Protein AF-S2Y5M6-F1 (afdb_monomer_lite)

Secondary structure (DSSP, 8-state):
--EEEEEE-GGG-EEEEEE-S--EEEEETTEEEEE-TTS-EEEEPPTTSEEEEEE-

Structure (mmCIF, N/CA/C/O backbone):
data_AF-S2Y5M6-F1
#
_entry.id   AF-S2Y5M6-F1
#
loop_
_atom_site.group_PDB
_atom_site.id
_atom_site.type_symbol
_atom_site.label_atom_id
_atom_site.label_alt_id
_atom_site.label_comp_id
_atom_site.label_asym_id
_atom_site.label_entity_id
_atom_site.label_seq_id
_atom_site.pdbx_PDB_ins_code
_atom_site.Cartn_x
_atom_site.Cartn_y
_atom_site.Cartn_z
_atom_site.occupancy
_atom_site.B_iso_or_equiv
_atom_site.auth_seq_id
_atom_site.auth_comp_id
_atom_site.auth_asym_id
_atom_site.auth_atom_id
_atom_site.pdbx_PDB_model_num
ATOM 1 N N . MET A 1 1 ? -3.920 -5.464 9.805 1.00 94.38 1 MET A N 1
ATOM 2 C CA . MET A 1 1 ? -3.354 -6.333 8.744 1.00 94.38 1 MET A CA 1
ATOM 3 C C . MET A 1 1 ? -1.959 -5.847 8.378 1.00 94.38 1 MET A C 1
ATOM 5 O O . MET A 1 1 ? -1.683 -4.667 8.568 1.00 94.38 1 MET A O 1
ATOM 9 N N . ASN A 1 2 ? -1.090 -6.727 7.877 1.00 95.06 2 ASN A N 1
ATOM 10 C CA . ASN A 1 2 ? 0.263 -6.364 7.449 1.00 95.06 2 ASN A CA 1
ATOM 11 C C . ASN A 1 2 ? 0.373 -6.467 5.929 1.00 95.06 2 ASN A C 1
ATOM 13 O O . ASN A 1 2 ? -0.188 -7.376 5.316 1.00 95.06 2 ASN A O 1
ATOM 17 N N . TYR A 1 3 ? 1.069 -5.512 5.323 1.00 96.00 3 TYR A N 1
ATOM 18 C CA . TYR A 1 3 ? 1.196 -5.404 3.879 1.00 96.00 3 TYR A CA 1
ATOM 19 C C . TYR A 1 3 ? 2.641 -5.202 3.475 1.00 96.00 3 TYR A C 1
ATOM 21 O O . TYR A 1 3 ? 3.352 -4.392 4.056 1.00 96.00 3 TYR A O 1
ATOM 29 N N . LYS A 1 4 ? 3.054 -5.901 2.423 1.00 96.00 4 LYS A N 1
ATOM 30 C CA . LYS A 1 4 ? 4.268 -5.584 1.688 1.00 96.00 4 LYS A CA 1
ATOM 31 C C . LYS A 1 4 ? 3.873 -4.764 0.473 1.00 96.00 4 LYS A C 1
ATOM 33 O O . LYS A 1 4 ? 3.109 -5.238 -0.372 1.00 96.00 4 LYS A O 1
ATOM 38 N N . VAL A 1 5 ? 4.377 -3.540 0.406 1.00 94.50 5 VAL A N 1
ATOM 39 C CA . VAL A 1 5 ? 4.109 -2.594 -0.672 1.00 94.50 5 VAL A CA 1
ATOM 40 C C . VAL A 1 5 ? 5.362 -2.463 -1.521 1.00 94.50 5 VAL A C 1
ATOM 42 O O . VAL A 1 5 ? 6.427 -2.142 -1.004 1.00 94.50 5 VAL A O 1
ATOM 45 N N . ALA A 1 6 ? 5.252 -2.719 -2.820 1.00 93.38 6 ALA A N 1
ATOM 46 C CA . ALA 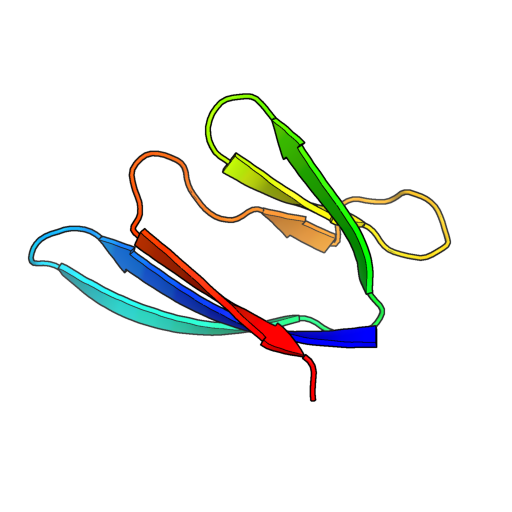A 1 6 ? 6.301 -2.414 -3.783 1.00 93.38 6 ALA A CA 1
ATOM 47 C C . ALA A 1 6 ? 5.863 -1.237 -4.650 1.00 93.38 6 ALA A C 1
ATOM 49 O O . ALA A 1 6 ? 4.763 -1.250 -5.196 1.00 93.38 6 ALA A O 1
ATOM 50 N N . VAL A 1 7 ? 6.727 -0.238 -4.778 1.00 92.12 7 VAL A N 1
ATOM 51 C CA . VAL A 1 7 ? 6.492 0.976 -5.552 1.00 92.12 7 VAL A CA 1
ATOM 52 C C . VAL A 1 7 ? 7.579 1.091 -6.607 1.00 92.12 7 VAL A C 1
ATOM 54 O O . VAL A 1 7 ? 8.765 1.086 -6.276 1.00 92.12 7 VAL A O 1
ATOM 57 N N . SER A 1 8 ? 7.186 1.189 -7.874 1.00 89.81 8 SER A N 1
ATOM 58 C CA . SER A 1 8 ? 8.113 1.415 -8.981 1.00 89.81 8 SER A CA 1
ATOM 59 C C . SER A 1 8 ? 7.908 2.788 -9.611 1.00 89.81 8 SER A C 1
ATOM 61 O O . SER A 1 8 ? 6.782 3.164 -9.949 1.00 89.81 8 SER A O 1
ATOM 63 N N . TYR A 1 9 ? 9.018 3.511 -9.777 1.00 82.06 9 TYR A N 1
ATOM 64 C CA . TYR A 1 9 ? 9.075 4.857 -10.346 1.00 82.06 9 TYR A CA 1
ATOM 65 C C . TYR A 1 9 ? 9.847 4.812 -11.664 1.00 82.06 9 TYR A C 1
ATOM 67 O O . TYR A 1 9 ? 11.070 4.921 -11.676 1.00 82.06 9 TYR A O 1
ATOM 75 N N . GLY A 1 10 ? 9.151 4.611 -12.784 1.00 74.19 10 GLY A N 1
ATOM 76 C CA . GLY A 1 10 ? 9.772 4.635 -14.113 1.00 74.19 10 GLY A CA 1
ATOM 77 C C . GLY A 1 10 ? 11.101 3.861 -14.191 1.00 74.19 10 GLY A C 1
ATOM 78 O O . GLY A 1 10 ? 11.162 2.675 -13.876 1.00 74.19 10 GLY A O 1
ATOM 79 N N . THR A 1 11 ? 12.177 4.540 -14.598 1.00 72.25 11 THR A N 1
ATOM 80 C CA . THR A 1 11 ? 13.529 3.963 -14.730 1.00 72.25 11 THR A CA 1
ATOM 81 C C . THR A 1 11 ? 14.330 3.897 -13.425 1.00 72.25 11 THR A C 1
ATOM 83 O O . THR A 1 11 ? 15.418 3.329 -13.425 1.00 72.25 11 THR A O 1
ATOM 86 N N . GLU A 1 12 ? 13.838 4.471 -12.324 1.00 69.56 12 GLU A N 1
ATOM 87 C CA . GLU A 1 12 ? 14.580 4.606 -11.058 1.00 69.56 12 GLU A CA 1
ATOM 88 C C . GLU A 1 12 ? 14.565 3.325 -10.203 1.00 69.56 12 GLU A C 1
ATOM 90 O O . GLU A 1 12 ? 15.298 3.217 -9.221 1.00 69.56 12 GLU A O 1
ATOM 95 N N . GLY A 1 13 ? 13.784 2.318 -10.607 1.00 78.00 13 GLY A N 1
ATOM 96 C CA . GLY A 1 13 ? 13.746 0.999 -9.978 1.00 78.00 13 GLY A CA 1
ATOM 97 C C . GLY A 1 13 ? 12.479 0.747 -9.160 1.00 78.00 13 GLY A C 1
ATOM 98 O O . GLY A 1 13 ? 11.452 1.405 -9.332 1.00 78.00 13 GLY A O 1
ATOM 99 N N . THR A 1 14 ? 12.527 -0.284 -8.315 1.00 87.06 14 THR A N 1
ATOM 100 C CA . THR A 1 14 ? 11.425 -0.685 -7.426 1.00 87.06 14 THR A CA 1
ATOM 101 C C . THR A 1 14 ? 11.895 -0.615 -5.979 1.00 87.06 14 THR A C 1
ATOM 103 O O . THR A 1 14 ? 12.888 -1.246 -5.626 1.00 87.06 14 THR A O 1
ATOM 106 N N . SER A 1 15 ? 11.169 0.122 -5.143 1.00 89.38 15 SER A N 1
ATOM 107 C CA . SER A 1 15 ? 11.341 0.140 -3.691 1.00 89.38 15 SER A CA 1
ATOM 108 C C . SER A 1 15 ? 10.290 -0.752 -3.043 1.00 89.38 15 SER A C 1
ATOM 110 O O . SER A 1 15 ? 9.146 -0.777 -3.491 1.00 89.38 15 SER A O 1
ATOM 112 N N . THR A 1 16 ? 10.651 -1.487 -1.992 1.00 92.69 16 THR A N 1
ATOM 113 C CA . THR A 1 16 ? 9.694 -2.290 -1.220 1.00 92.69 16 THR A CA 1
ATOM 114 C C . THR A 1 16 ? 9.694 -1.882 0.241 1.00 92.69 16 THR A C 1
ATOM 116 O O . THR A 1 16 ? 10.765 -1.752 0.830 1.00 92.69 16 THR A O 1
ATOM 119 N N . GLN A 1 17 ? 8.510 -1.764 0.832 1.00 93.38 17 GLN A N 1
ATOM 120 C CA . GLN A 1 17 ? 8.310 -1.387 2.223 1.00 93.38 17 GLN A CA 1
ATOM 121 C C . GLN A 1 17 ? 7.256 -2.277 2.883 1.00 93.38 17 GLN A C 1
ATOM 123 O O . GLN A 1 17 ? 6.221 -2.575 2.288 1.00 93.38 17 GLN A O 1
ATOM 128 N N . ASP A 1 18 ? 7.519 -2.680 4.123 1.00 96.19 18 ASP A N 1
ATOM 129 C CA . ASP A 1 18 ? 6.537 -3.361 4.962 1.00 96.19 18 ASP A CA 1
ATOM 130 C C . ASP A 1 18 ? 5.729 -2.313 5.748 1.00 96.19 18 ASP A C 1
ATOM 132 O O . ASP A 1 18 ? 6.292 -1.437 6.407 1.00 96.19 18 ASP A O 1
ATOM 136 N N . VAL A 1 19 ? 4.401 -2.396 5.666 1.00 95.94 19 VAL A N 1
ATOM 137 C CA . VAL A 1 19 ? 3.435 -1.506 6.322 1.00 95.94 19 VAL A CA 1
ATOM 138 C C . VAL A 1 19 ? 2.578 -2.348 7.261 1.00 95.94 19 VAL A C 1
ATOM 140 O O . VAL A 1 19 ? 1.841 -3.238 6.834 1.00 95.94 19 VAL A O 1
ATOM 143 N N . GLN A 1 20 ? 2.699 -2.090 8.559 1.00 96.19 20 GLN A N 1
ATOM 144 C CA . GLN A 1 20 ? 2.067 -2.887 9.611 1.00 96.19 20 GLN A CA 1
ATOM 145 C C . GLN A 1 20 ? 0.833 -2.193 10.181 1.00 96.19 20 GLN A C 1
ATOM 147 O O . GLN A 1 20 ? 0.692 -0.981 10.064 1.00 96.19 20 GLN A O 1
ATOM 152 N N . ASN A 1 21 ? -0.034 -2.957 10.851 1.00 96.38 21 ASN A N 1
ATOM 153 C CA . ASN A 1 21 ? -1.196 -2.431 11.586 1.00 96.38 21 ASN A CA 1
ATOM 154 C C . ASN A 1 21 ? -2.197 -1.640 10.719 1.00 96.38 21 ASN A C 1
ATOM 156 O O . ASN A 1 21 ? -2.848 -0.712 11.191 1.00 96.38 21 ASN A O 1
ATOM 160 N N . VAL A 1 22 ? -2.345 -2.036 9.454 1.00 97.31 22 VAL A N 1
ATOM 161 C CA . VAL A 1 22 ? -3.282 -1.427 8.503 1.00 97.31 22 VAL A CA 1
ATOM 162 C C . VAL A 1 22 ? -4.694 -1.954 8.755 1.00 97.31 22 VAL A C 1
ATOM 164 O O . VAL A 1 22 ? -4.917 -3.170 8.709 1.00 97.31 22 VAL A O 1
ATOM 167 N N . SER A 1 23 ? -5.640 -1.056 9.000 1.00 97.75 23 SER A N 1
ATOM 168 C CA . SER A 1 23 ? -7.074 -1.340 9.115 1.00 97.75 23 SER A CA 1
ATOM 169 C C . SER A 1 23 ? -7.779 -1.192 7.764 1.00 97.75 23 SER A C 1
ATOM 171 O O . SER A 1 23 ? -8.580 -2.046 7.391 1.00 97.75 23 SER A O 1
ATOM 173 N N . GLU A 1 24 ? -7.425 -0.155 7.003 1.00 97.19 24 GLU A N 1
ATOM 174 C CA . GLU A 1 24 ? -8.101 0.255 5.775 1.00 97.19 24 GLU A CA 1
ATOM 175 C C . GLU A 1 24 ? -7.091 0.741 4.725 1.00 97.19 24 GLU A C 1
ATOM 177 O O . GLU A 1 24 ? -6.066 1.346 5.050 1.00 97.19 24 GLU A O 1
ATOM 18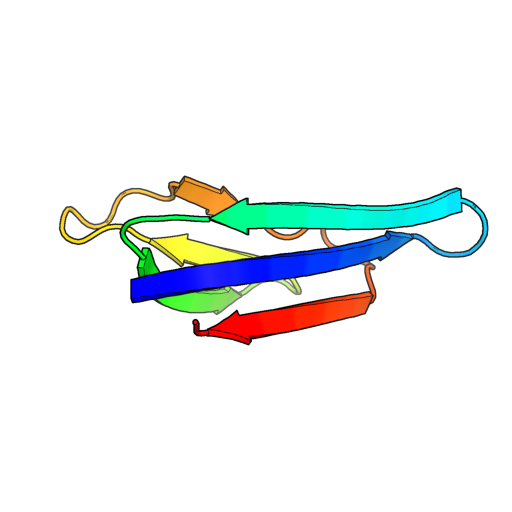2 N N . ILE A 1 25 ? -7.392 0.469 3.452 1.00 96.12 25 ILE A N 1
ATOM 183 C CA . ILE A 1 25 ? -6.664 1.006 2.300 1.00 96.12 25 ILE A CA 1
ATOM 184 C C . ILE A 1 25 ? -7.663 1.752 1.416 1.00 96.12 25 ILE A C 1
ATOM 186 O O . ILE A 1 25 ? -8.637 1.157 0.957 1.00 96.12 25 ILE A O 1
ATOM 190 N N . VAL A 1 26 ? -7.397 3.028 1.137 1.00 96.56 26 VAL A N 1
ATOM 191 C CA . VAL A 1 26 ? -8.245 3.891 0.300 1.00 96.56 26 VAL A CA 1
ATOM 192 C C . VAL A 1 26 ? -7.459 4.369 -0.916 1.00 96.56 26 VAL A C 1
ATOM 194 O O . VAL A 1 26 ? -6.317 4.803 -0.786 1.00 96.56 26 VAL A O 1
ATOM 197 N N . TYR A 1 27 ? -8.075 4.323 -2.099 1.00 93.25 27 TYR A N 1
ATOM 198 C CA . TYR A 1 27 ? -7.538 4.958 -3.304 1.00 93.25 27 TYR A CA 1
ATOM 199 C C . TYR A 1 27 ? -8.206 6.321 -3.512 1.00 93.25 27 TYR A C 1
ATOM 201 O O . TYR A 1 27 ? -9.419 6.395 -3.712 1.00 93.25 27 TYR A O 1
ATOM 209 N N . LEU A 1 28 ? -7.423 7.397 -3.449 1.00 93.06 28 LEU A N 1
ATOM 210 C CA . LEU A 1 28 ? -7.891 8.777 -3.597 1.00 93.06 28 LEU A CA 1
ATOM 211 C C . LEU A 1 28 ? -6.806 9.609 -4.292 1.00 93.06 28 LEU A C 1
ATOM 213 O O . LEU A 1 28 ? -5.628 9.408 -4.028 1.00 93.06 28 LEU A O 1
ATOM 217 N N . ASN A 1 29 ? -7.181 10.555 -5.160 1.00 90.31 29 ASN A N 1
ATOM 218 C CA . ASN A 1 29 ? -6.235 11.467 -5.829 1.00 90.31 29 ASN A CA 1
ATOM 219 C C . ASN A 1 29 ? -5.010 10.750 -6.441 1.00 90.31 29 ASN A C 1
ATOM 221 O O . ASN A 1 29 ? -3.871 11.177 -6.245 1.00 90.31 29 ASN A O 1
ATOM 225 N N . ASP A 1 30 ? -5.254 9.629 -7.123 1.00 88.75 30 ASP A N 1
ATOM 226 C CA . ASP A 1 30 ? -4.242 8.781 -7.765 1.00 88.75 30 ASP A CA 1
ATOM 227 C C . ASP A 1 30 ? -3.125 8.248 -6.850 1.00 88.75 30 ASP A C 1
ATOM 229 O O . ASP A 1 30 ? -1.996 8.004 -7.282 1.00 88.75 30 ASP A O 1
ATOM 233 N N . ALA A 1 31 ? -3.451 8.038 -5.573 1.00 91.69 31 ALA A N 1
ATOM 234 C CA . ALA A 1 31 ? -2.571 7.459 -4.567 1.00 91.69 31 ALA A CA 1
ATOM 235 C C . ALA A 1 31 ? -3.322 6.468 -3.664 1.00 91.69 31 ALA A C 1
ATOM 237 O O . ALA A 1 31 ? -4.530 6.580 -3.446 1.00 91.69 31 ALA A O 1
ATOM 238 N N . TYR A 1 32 ? -2.583 5.505 -3.105 1.00 94.75 32 TYR A N 1
ATOM 239 C CA . TYR A 1 32 ? -3.097 4.600 -2.074 1.00 94.75 32 TYR A CA 1
ATOM 240 C C . TYR A 1 32 ? -2.730 5.116 -0.684 1.00 94.75 32 TYR A C 1
ATOM 242 O O . TYR A 1 32 ? -1.555 5.332 -0.387 1.00 94.75 32 TYR A O 1
ATOM 250 N N . TYR A 1 33 ? -3.730 5.247 0.178 1.00 96.88 33 TYR A N 1
ATOM 251 C CA . TYR A 1 33 ? -3.605 5.646 1.574 1.00 96.88 33 TYR A CA 1
ATOM 252 C C . TYR A 1 33 ? -3.873 4.447 2.469 1.00 96.88 33 TYR A C 1
ATOM 254 O O . TYR A 1 33 ? -4.870 3.752 2.291 1.00 96.88 33 TYR A O 1
ATOM 262 N N . PHE A 1 34 ? -2.987 4.212 3.429 1.00 97.38 34 PHE A N 1
ATOM 263 C CA . PHE A 1 34 ? -3.090 3.121 4.386 1.00 97.38 34 PHE A CA 1
ATOM 264 C C . PHE A 1 34 ? -3.354 3.724 5.760 1.00 97.38 34 PHE A C 1
ATOM 266 O O . PHE A 1 34 ? -2.560 4.538 6.239 1.00 97.38 34 PHE A O 1
ATOM 273 N N . TYR A 1 35 ? -4.454 3.314 6.381 1.00 98.06 35 TYR A N 1
ATOM 274 C CA . TYR A 1 35 ? -4.903 3.814 7.674 1.00 98.06 35 TYR A CA 1
ATOM 275 C C . TYR A 1 35 ? -4.711 2.762 8.764 1.00 98.06 35 TYR A C 1
ATOM 277 O O . TYR A 1 35 ? -4.781 1.562 8.490 1.00 98.06 35 TYR A O 1
ATOM 285 N N . ASN A 1 36 ? -4.475 3.203 9.999 1.00 97.50 36 ASN A N 1
ATOM 286 C CA . ASN A 1 36 ? -4.538 2.349 11.187 1.00 97.50 36 ASN A CA 1
ATOM 287 C C . ASN A 1 36 ? -5.958 2.324 11.791 1.00 97.50 36 ASN A C 1
ATOM 289 O O . ASN A 1 36 ? -6.872 3.003 11.321 1.00 97.50 36 ASN A O 1
ATOM 293 N N . GLU A 1 37 ? -6.178 1.534 12.84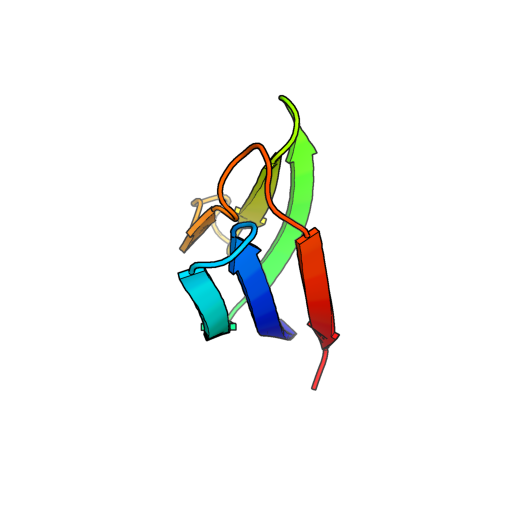4 1.00 97.06 37 GLU A N 1
ATOM 294 C CA . GLU A 1 37 ? -7.495 1.423 13.505 1.00 97.06 37 GLU A CA 1
ATOM 295 C C . GLU A 1 37 ? -7.984 2.733 14.152 1.00 97.06 37 GLU A C 1
ATOM 297 O O . GLU A 1 37 ? -9.171 2.868 14.437 1.00 97.06 37 GLU A O 1
ATOM 302 N N . LEU A 1 38 ? -7.090 3.708 14.349 1.00 97.31 38 LEU A N 1
ATOM 303 C CA . LEU A 1 38 ? -7.415 5.041 14.862 1.00 97.31 38 LEU A CA 1
ATOM 304 C C . LEU A 1 38 ? -7.811 6.026 13.746 1.00 97.31 38 LEU A C 1
ATOM 306 O O . LEU A 1 38 ? -8.158 7.168 14.038 1.00 97.31 38 LEU A O 1
ATOM 310 N N . GLY A 1 39 ? -7.767 5.603 12.478 1.00 96.06 39 GLY A N 1
ATOM 311 C CA . GLY A 1 39 ? -8.037 6.458 11.320 1.00 96.06 39 GLY A CA 1
ATOM 312 C C . GLY A 1 39 ? -6.862 7.358 10.925 1.00 96.06 39 GLY A C 1
ATOM 313 O O . GLY A 1 39 ? -7.039 8.297 10.151 1.00 96.06 39 GLY A O 1
ATOM 314 N N . GLU A 1 40 ? -5.657 7.093 11.431 1.00 97.25 40 GLU A N 1
ATOM 315 C CA . GLU A 1 40 ? -4.451 7.844 11.081 1.00 97.25 40 GLU A CA 1
ATOM 316 C C . GLU A 1 40 ? -3.787 7.239 9.844 1.00 97.25 40 GLU A C 1
ATOM 318 O O . GLU A 1 40 ? -3.659 6.018 9.726 1.00 97.25 40 GLU A O 1
ATOM 323 N N . VAL A 1 41 ? -3.316 8.095 8.934 1.00 96.88 41 VAL A N 1
ATOM 324 C CA . VAL A 1 41 ? -2.541 7.658 7.769 1.00 96.88 41 VAL A CA 1
ATOM 325 C C . VAL A 1 41 ? -1.145 7.245 8.222 1.00 96.88 41 VAL A C 1
ATOM 327 O O . VAL A 1 41 ? -0.381 8.067 8.724 1.00 96.88 41 VAL A O 1
ATOM 330 N N . ILE A 1 42 ? -0.795 5.982 7.995 1.00 96.50 42 ILE A N 1
ATOM 331 C CA . ILE A 1 42 ? 0.505 5.409 8.374 1.00 96.50 42 ILE A CA 1
ATOM 332 C C . ILE A 1 42 ? 1.429 5.174 7.178 1.00 96.50 42 ILE A C 1
ATOM 334 O O . ILE A 1 42 ? 2.639 5.040 7.348 1.00 96.50 42 ILE A O 1
ATOM 338 N N . PHE A 1 43 ? 0.879 5.142 5.964 1.00 95.44 43 PHE A N 1
ATOM 339 C CA . PHE A 1 43 ? 1.652 5.075 4.730 1.00 95.44 43 PHE A CA 1
ATOM 340 C C . PHE A 1 43 ? 0.855 5.660 3.560 1.00 95.44 43 PHE A C 1
ATOM 342 O O . PHE A 1 43 ? -0.365 5.500 3.478 1.00 95.44 43 PHE A O 1
ATOM 349 N N . ILE A 1 44 ? 1.562 6.326 2.645 1.00 95.12 44 ILE A N 1
ATOM 350 C CA . ILE A 1 44 ? 1.007 6.873 1.405 1.00 95.12 44 ILE A CA 1
ATOM 351 C C . ILE A 1 44 ? 1.866 6.364 0.254 1.00 95.12 44 ILE A C 1
ATOM 353 O O . ILE A 1 44 ? 3.061 6.660 0.189 1.00 95.12 44 ILE A O 1
ATOM 357 N N . ALA A 1 45 ? 1.255 5.616 -0.662 1.00 92.69 45 ALA A N 1
ATOM 358 C CA . ALA A 1 45 ? 1.910 5.265 -1.908 1.00 92.69 45 ALA A CA 1
ATOM 359 C C . ALA A 1 45 ? 2.000 6.522 -2.795 1.00 92.69 45 ALA A C 1
ATOM 361 O O . ALA A 1 45 ? 0.992 7.207 -2.978 1.00 92.69 45 ALA A O 1
ATOM 362 N N . PRO A 1 46 ? 3.175 6.845 -3.351 1.00 87.94 46 PRO A N 1
ATOM 363 C CA . PRO A 1 46 ? 3.351 8.023 -4.189 1.00 87.94 46 PRO A CA 1
ATOM 364 C C . PRO A 1 46 ? 2.466 8.004 -5.433 1.00 87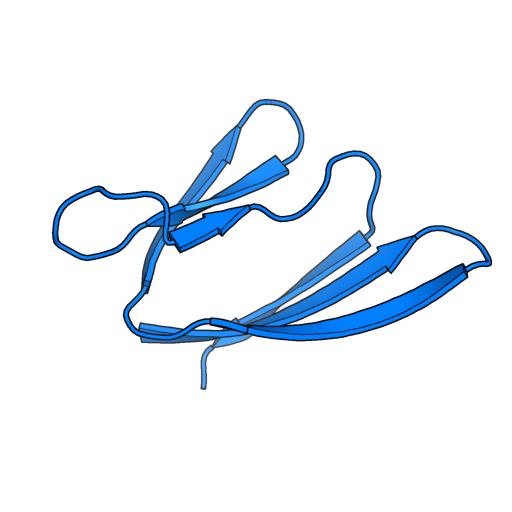.94 46 PRO A C 1
ATOM 366 O O . PRO A 1 46 ? 2.245 6.960 -6.050 1.00 87.94 46 PRO A O 1
ATOM 369 N N . GLN A 1 47 ? 2.055 9.195 -5.853 1.00 86.25 47 GLN A N 1
ATOM 370 C CA . GLN A 1 47 ? 1.390 9.410 -7.134 1.00 86.25 47 GLN A CA 1
ATOM 371 C C . GLN A 1 47 ? 2.319 9.050 -8.305 1.00 86.25 47 GLN A C 1
ATOM 373 O O . GLN A 1 47 ? 3.543 9.117 -8.181 1.00 86.25 47 GLN A O 1
ATOM 378 N N . ASN A 1 48 ? 1.734 8.708 -9.457 1.00 84.00 48 ASN A N 1
ATOM 379 C CA . ASN A 1 48 ? 2.460 8.367 -10.692 1.00 84.00 48 ASN A CA 1
ATOM 380 C C . ASN A 1 48 ? 3.438 7.189 -10.545 1.00 84.00 48 ASN A C 1
ATOM 382 O O . ASN A 1 48 ? 4.504 7.169 -11.161 1.00 84.00 48 ASN A O 1
ATOM 386 N N . SER A 1 49 ? 3.080 6.203 -9.725 1.00 85.06 49 SER A N 1
ATOM 387 C CA . SER A 1 49 ? 3.878 5.000 -9.515 1.00 85.06 49 SER A CA 1
ATOM 388 C C . SER A 1 49 ? 3.065 3.742 -9.800 1.00 85.06 49 SER A C 1
ATOM 390 O O . SER A 1 49 ? 1.835 3.737 -9.714 1.00 85.06 49 SER A O 1
ATOM 392 N N . VAL A 1 50 ? 3.753 2.655 -10.152 1.00 87.94 50 VAL A N 1
ATOM 393 C CA . VAL A 1 50 ? 3.126 1.330 -10.172 1.00 87.94 50 VAL A CA 1
ATOM 394 C C . VAL A 1 50 ? 3.246 0.749 -8.770 1.00 87.94 50 VAL A C 1
ATOM 396 O O . VAL A 1 50 ? 4.358 0.576 -8.267 1.00 87.94 50 VAL A O 1
ATOM 399 N N . VAL A 1 51 ? 2.104 0.455 -8.150 1.00 91.81 51 VAL A N 1
ATOM 400 C CA . VAL A 1 51 ? 2.024 -0.014 -6.763 1.00 91.81 51 VAL A CA 1
ATOM 401 C C . VAL A 1 51 ? 1.536 -1.460 -6.732 1.00 91.81 51 VAL A C 1
ATOM 403 O O . VAL A 1 51 ? 0.446 -1.766 -7.212 1.00 91.81 51 VAL A O 1
ATOM 406 N N . PHE A 1 52 ? 2.324 -2.349 -6.130 1.00 93.00 52 PHE A N 1
ATOM 407 C CA . PHE A 1 52 ? 1.924 -3.719 -5.813 1.00 93.00 52 PHE A CA 1
ATOM 408 C C . PHE A 1 52 ? 1.712 -3.846 -4.310 1.00 93.00 52 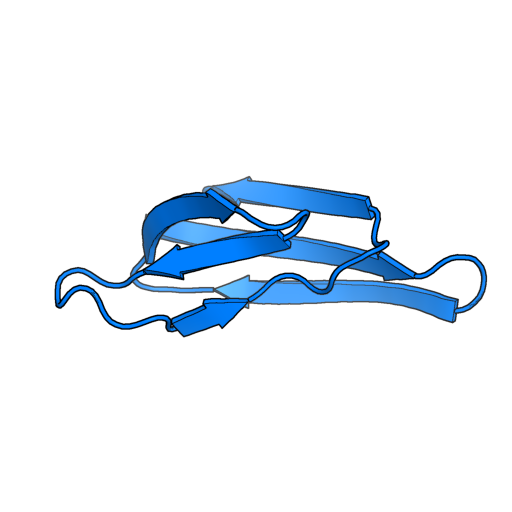PHE A C 1
ATOM 410 O O . PHE A 1 52 ? 2.593 -3.499 -3.526 1.00 93.00 52 PHE A O 1
ATOM 417 N N . ILE A 1 53 ? 0.559 -4.375 -3.909 1.00 93.19 53 ILE A N 1
ATOM 418 C CA . ILE A 1 53 ? 0.165 -4.510 -2.506 1.00 93.19 53 ILE A CA 1
ATOM 419 C C . ILE A 1 53 ? -0.106 -5.986 -2.233 1.00 93.19 53 ILE A C 1
ATOM 421 O O . ILE A 1 53 ? -0.966 -6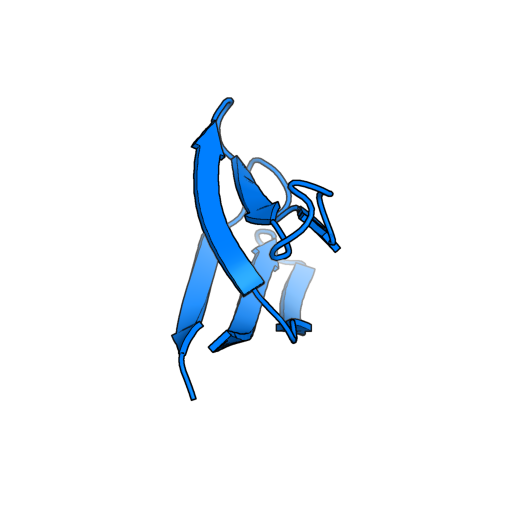.591 -2.872 1.00 93.19 53 ILE A O 1
ATOM 425 N N . LYS A 1 54 ? 0.624 -6.576 -1.284 1.00 95.44 54 LYS A N 1
ATOM 426 C CA . LYS A 1 54 ? 0.427 -7.967 -0.864 1.00 95.44 54 LYS A CA 1
ATOM 427 C C . LYS A 1 54 ? 0.215 -8.041 0.644 1.00 95.44 54 LYS A C 1
ATOM 429 O O . LYS A 1 54 ? 1.100 -7.657 1.400 1.00 95.44 54 LYS A O 1
ATOM 434 N N . ASN A 1 55 ? -0.932 -8.567 1.062 1.00 92.06 55 ASN A N 1
ATOM 435 C CA . ASN A 1 55 ? -1.203 -8.914 2.458 1.00 92.06 55 ASN A CA 1
ATOM 436 C C . ASN A 1 55 ? -0.415 -10.183 2.849 1.00 92.06 55 ASN A C 1
ATOM 438 O O . ASN A 1 55 ? -0.266 -11.080 2.006 1.00 92.06 55 ASN A O 1
ATOM 442 N N . TYR A 1 56 ? 0.110 -10.243 4.075 1.00 88.44 56 TYR A N 1
ATOM 443 C CA . TYR A 1 56 ? 0.821 -11.404 4.621 1.00 88.44 56 TYR A CA 1
ATOM 444 C C . TYR A 1 56 ? 0.593 -11.591 6.125 1.00 88.44 56 TYR A C 1
ATOM 446 O O . TYR A 1 56 ? 0.314 -10.594 6.834 1.00 88.44 56 TYR A O 1
#

Sequence (56 aa):
MNYKVAVSYGTEGTSTQDVQNVSEIVYLNDAYYFYNELGEVIFIAPQNSVVFIKNY

Radius of gyration: 11.07 Å; chains: 1; bounding box: 23×23×30 Å

pLDDT: mean 91.97, std 6.42, range [69.56, 98.06]

Foldseek 3Di:
DKKWKWKADPPPGIDIDIDPQFPDWDQDPQKIFTAHPVRDTPDIHDHPIDMDIDDD